Protein AF-A0A7S3MQ17-F1 (afdb_monomer_lite)

Organism: NCBI:txid182087

Structure (mmCIF, N/CA/C/O backbone):
data_AF-A0A7S3MQ17-F1
#
_entry.id   AF-A0A7S3MQ17-F1
#
loop_
_atom_site.group_PDB
_atom_site.id
_atom_site.type_symbol
_atom_site.label_atom_id
_atom_site.label_alt_id
_atom_site.label_comp_id
_atom_site.label_asym_id
_atom_site.label_entity_id
_atom_site.label_seq_id
_atom_site.pdbx_PDB_ins_code
_atom_site.Cartn_x
_atom_site.Cartn_y
_atom_site.Cartn_z
_atom_site.occupancy
_atom_site.B_iso_or_equiv
_atom_site.auth_seq_id
_atom_site.auth_comp_id
_atom_site.auth_asym_id
_atom_site.auth_atom_id
_atom_site.pdbx_PDB_model_num
ATOM 1 N N . PRO A 1 1 ? 19.040 19.936 10.606 1.00 37.69 1 PRO A N 1
ATOM 2 C CA . PRO A 1 1 ? 17.991 18.932 10.311 1.00 37.69 1 PRO A CA 1
ATOM 3 C C . PRO A 1 1 ? 18.574 17.509 10.312 1.00 37.69 1 PRO A C 1
ATOM 5 O O . PRO A 1 1 ? 19.22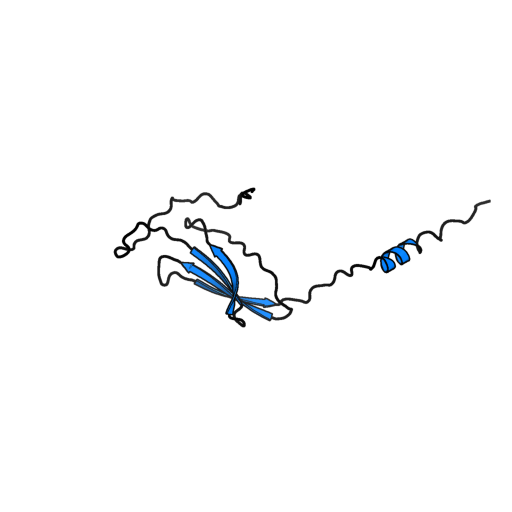6 17.112 9.352 1.00 37.69 1 PRO A O 1
ATOM 8 N N . GLN A 1 2 ? 18.400 16.768 11.409 1.00 34.66 2 GLN A N 1
ATOM 9 C CA . GLN A 1 2 ? 18.889 15.389 11.501 1.00 34.66 2 GLN A CA 1
ATOM 10 C C . GLN A 1 2 ? 18.046 14.471 10.609 1.00 34.66 2 GLN A C 1
ATOM 12 O O . GLN A 1 2 ? 16.851 14.296 10.842 1.00 34.66 2 GLN A O 1
ATOM 17 N N . ALA A 1 3 ? 18.677 13.865 9.604 1.00 41.00 3 ALA A N 1
ATOM 18 C CA . ALA A 1 3 ? 18.131 12.680 8.962 1.00 41.00 3 ALA A CA 1
ATOM 19 C C . ALA A 1 3 ? 18.281 11.519 9.955 1.00 41.00 3 ALA A C 1
ATOM 21 O O . ALA A 1 3 ? 19.375 10.988 10.124 1.00 41.00 3 ALA A O 1
ATOM 22 N N . GLY A 1 4 ? 17.201 11.182 10.664 1.00 36.59 4 GLY A N 1
ATOM 23 C CA . GLY A 1 4 ? 17.186 10.040 11.577 1.00 36.59 4 GLY A CA 1
ATOM 24 C C . GLY A 1 4 ? 17.415 8.751 10.794 1.00 36.59 4 GLY A C 1
ATOM 25 O O . GLY A 1 4 ? 16.555 8.344 10.013 1.00 36.59 4 GLY A O 1
ATOM 26 N N . GLU A 1 5 ? 18.584 8.141 10.973 1.00 39.69 5 GLU A N 1
ATOM 27 C CA . GLU A 1 5 ? 18.999 6.967 10.213 1.00 39.69 5 GLU A CA 1
ATOM 28 C C . GLU A 1 5 ? 18.105 5.766 10.555 1.00 39.69 5 GLU A C 1
ATOM 30 O O . GLU A 1 5 ? 18.069 5.282 11.686 1.00 39.69 5 GLU A O 1
ATOM 35 N N . LEU A 1 6 ? 17.337 5.285 9.574 1.00 45.34 6 LEU A N 1
ATOM 36 C CA . LEU A 1 6 ? 16.466 4.123 9.741 1.00 45.34 6 LEU A CA 1
ATOM 37 C C . LEU A 1 6 ? 17.293 2.841 9.572 1.00 45.34 6 LEU A C 1
ATOM 39 O O . LEU A 1 6 ? 17.287 2.226 8.504 1.00 45.34 6 LEU A O 1
ATOM 43 N N . VAL A 1 7 ? 17.982 2.437 10.647 1.00 42.00 7 VAL A N 1
ATOM 44 C CA . VAL A 1 7 ? 18.948 1.311 10.730 1.00 42.00 7 VAL A CA 1
ATOM 45 C C . VAL A 1 7 ? 18.313 -0.094 10.565 1.00 42.00 7 VAL A C 1
ATOM 47 O O . VAL A 1 7 ? 18.748 -1.077 11.158 1.00 42.00 7 VAL A O 1
ATOM 50 N N . PHE A 1 8 ? 17.256 -0.211 9.758 1.00 48.09 8 PHE A N 1
ATOM 51 C CA . PHE A 1 8 ? 16.539 -1.456 9.451 1.00 48.09 8 PHE A CA 1
ATOM 52 C C . PHE A 1 8 ? 16.312 -1.689 7.945 1.00 48.09 8 PHE A C 1
ATOM 54 O O . PHE A 1 8 ? 15.696 -2.688 7.572 1.00 48.09 8 PHE A O 1
ATOM 61 N N . ALA A 1 9 ? 16.829 -0.817 7.072 1.00 54.62 9 ALA A N 1
ATOM 62 C CA . ALA A 1 9 ? 16.907 -1.079 5.635 1.00 54.62 9 ALA A CA 1
ATOM 63 C C . ALA A 1 9 ? 17.986 -2.146 5.360 1.00 54.62 9 ALA A C 1
ATOM 65 O O . ALA A 1 9 ? 19.170 -1.835 5.224 1.00 54.62 9 ALA A O 1
ATOM 66 N N . ALA A 1 10 ? 17.588 -3.420 5.331 1.00 56.81 10 ALA A N 1
ATOM 67 C CA . ALA A 1 10 ? 18.499 -4.541 5.093 1.00 56.81 10 ALA A CA 1
ATOM 68 C C . ALA A 1 10 ? 19.275 -4.350 3.777 1.00 56.81 10 ALA A C 1
ATOM 70 O O . ALA A 1 10 ? 18.700 -3.929 2.776 1.00 56.81 10 ALA A O 1
ATOM 71 N N . LYS A 1 11 ? 20.581 -4.655 3.738 1.00 62.78 11 LYS A N 1
ATOM 72 C CA . LYS A 1 11 ? 21.356 -4.491 2.495 1.00 62.78 11 LYS A CA 1
ATOM 73 C C . LYS A 1 11 ? 20.713 -5.333 1.374 1.00 62.78 11 LYS A C 1
ATOM 75 O O . LYS A 1 11 ? 20.490 -6.528 1.591 1.00 62.78 11 LYS A O 1
ATOM 80 N N . PRO A 1 12 ? 20.426 -4.757 0.191 1.00 63.69 12 PRO A N 1
ATOM 81 C CA . PRO A 1 12 ? 19.759 -5.494 -0.869 1.00 63.69 12 PRO A CA 1
ATOM 82 C C . PRO A 1 12 ? 20.626 -6.663 -1.357 1.00 63.69 12 PRO A C 1
ATOM 84 O O . PRO A 1 12 ? 21.833 -6.530 -1.545 1.00 63.69 12 PRO A O 1
ATOM 87 N N . LEU A 1 13 ? 19.998 -7.829 -1.550 1.00 64.38 13 LEU A N 1
ATOM 88 C CA . LEU A 1 13 ? 20.671 -9.077 -1.953 1.00 64.38 13 LEU A CA 1
ATOM 89 C C . LEU A 1 13 ? 21.194 -9.062 -3.400 1.00 64.38 13 LEU A C 1
ATOM 91 O O . LEU A 1 13 ? 21.984 -9.926 -3.775 1.00 64.38 13 LEU A O 1
ATOM 95 N N . ARG A 1 14 ? 20.702 -8.124 -4.211 1.00 70.75 14 ARG A N 1
ATOM 96 C CA . ARG A 1 14 ? 21.108 -7.815 -5.585 1.00 70.75 14 ARG A CA 1
ATOM 97 C C . ARG A 1 14 ? 20.847 -6.335 -5.816 1.00 70.75 14 ARG A C 1
ATOM 99 O O . ARG A 1 14 ? 19.899 -5.801 -5.236 1.00 70.75 14 ARG A O 1
ATOM 106 N N . ASP A 1 15 ? 21.638 -5.708 -6.672 1.00 78.31 15 ASP A N 1
ATOM 107 C CA . ASP A 1 15 ? 21.380 -4.337 -7.100 1.00 78.31 15 ASP A CA 1
ATOM 108 C C . ASP A 1 15 ? 20.053 -4.251 -7.883 1.00 78.31 15 ASP A C 1
ATOM 110 O O . ASP A 1 15 ? 19.660 -5.231 -8.533 1.00 78.31 15 ASP A O 1
ATOM 114 N N . PRO A 1 16 ? 19.325 -3.120 -7.817 1.00 78.44 16 PRO A N 1
ATOM 115 C CA . PRO A 1 16 ? 18.106 -2.933 -8.595 1.00 78.44 16 PRO A CA 1
ATOM 116 C C . PRO A 1 16 ? 18.375 -3.084 -10.096 1.00 78.44 16 PRO A C 1
ATOM 118 O O . PRO A 1 16 ? 19.354 -2.556 -10.615 1.00 78.44 16 PRO A O 1
ATOM 121 N N . VAL A 1 17 ? 17.483 -3.776 -10.805 1.00 86.25 17 VAL A N 1
ATOM 122 C CA . VAL A 1 17 ? 17.538 -3.926 -12.268 1.00 86.25 17 VAL A CA 1
ATOM 123 C C . VAL A 1 17 ? 16.464 -3.026 -12.899 1.00 86.25 17 VAL A C 1
ATOM 125 O O . VAL A 1 17 ? 15.360 -2.951 -12.345 1.00 86.25 17 VAL A O 1
ATOM 128 N N . PRO A 1 18 ? 16.737 -2.355 -14.036 1.00 90.88 18 PRO A N 1
ATOM 129 C CA . PRO A 1 18 ? 15.725 -1.603 -14.770 1.00 90.88 18 PRO A CA 1
ATOM 130 C C . PRO A 1 18 ? 14.515 -2.453 -15.177 1.00 90.88 18 PRO A C 1
ATOM 132 O O . PRO A 1 18 ? 14.630 -3.646 -15.467 1.00 90.88 18 PRO A O 1
ATOM 135 N N . VAL A 1 19 ? 13.337 -1.832 -15.224 1.00 92.50 19 VAL A N 1
ATOM 136 C CA . VAL A 1 19 ? 12.084 -2.501 -15.596 1.00 92.50 19 VAL A CA 1
ATOM 137 C C . VAL A 1 19 ? 12.000 -2.721 -17.103 1.00 92.50 19 VAL A C 1
ATOM 139 O O . VAL A 1 19 ? 12.397 -1.867 -17.897 1.00 92.50 19 VAL A O 1
ATOM 142 N N . HIS A 1 20 ? 11.435 -3.854 -17.519 1.00 94.38 20 HIS A N 1
ATOM 143 C CA . HIS A 1 20 ? 11.270 -4.152 -18.937 1.00 94.38 20 HIS A CA 1
ATOM 144 C C . HIS A 1 20 ? 10.039 -3.427 -19.502 1.00 94.38 20 HIS A C 1
ATOM 146 O O . HIS A 1 20 ? 8.923 -3.942 -19.452 1.00 94.38 20 HIS A O 1
ATOM 152 N N . ALA A 1 21 ? 10.249 -2.222 -20.037 1.00 95.44 21 ALA A N 1
ATOM 153 C CA . ALA A 1 21 ? 9.200 -1.389 -20.627 1.00 95.44 21 ALA A CA 1
ATOM 154 C C . ALA A 1 21 ? 9.619 -0.817 -22.004 1.00 95.44 21 ALA A C 1
ATOM 156 O O . ALA A 1 21 ? 9.936 0.367 -22.093 1.00 95.44 21 ALA A O 1
ATOM 157 N N . PRO A 1 22 ? 9.600 -1.611 -23.098 1.00 95.81 22 PRO A N 1
ATOM 158 C CA . PRO A 1 22 ? 10.135 -1.209 -24.413 1.00 95.81 22 PRO A CA 1
ATOM 159 C C . PRO A 1 22 ? 9.511 0.039 -25.059 1.00 95.81 22 PRO A C 1
ATOM 161 O O . PRO A 1 22 ? 10.097 0.614 -25.970 1.00 95.81 22 PRO A O 1
ATOM 164 N N . HIS A 1 23 ? 8.324 0.456 -24.609 1.00 95.94 23 HIS A N 1
ATOM 165 C CA . HIS A 1 23 ? 7.630 1.658 -25.089 1.00 95.94 23 HIS A CA 1
ATOM 166 C C . HIS A 1 23 ? 7.802 2.879 -24.167 1.00 95.94 23 HIS A C 1
ATOM 168 O O . HIS A 1 23 ? 7.229 3.933 -24.440 1.00 95.94 23 HIS A O 1
ATOM 174 N N . PHE A 1 24 ? 8.561 2.757 -23.073 1.00 95.00 24 PHE A N 1
ATOM 175 C CA . PHE A 1 24 ? 8.872 3.865 -22.174 1.00 95.00 24 PHE A CA 1
ATOM 176 C C . PHE A 1 24 ? 10.275 4.415 -22.507 1.00 95.00 24 PHE A C 1
ATOM 178 O O . PHE A 1 24 ? 11.234 3.648 -22.496 1.00 95.00 24 PHE A O 1
ATOM 185 N N . PRO A 1 25 ? 10.431 5.716 -22.823 1.00 96.25 25 PRO A N 1
ATOM 186 C CA . PRO A 1 25 ? 11.649 6.243 -23.454 1.00 96.25 25 PRO A CA 1
ATOM 187 C C . PRO A 1 25 ? 12.826 6.496 -22.495 1.00 96.25 25 PRO A C 1
ATOM 189 O O . PRO A 1 25 ? 13.853 7.017 -22.924 1.00 96.25 25 PRO A O 1
ATOM 192 N N . PHE A 1 26 ? 12.690 6.167 -21.209 1.00 95.25 26 PHE A N 1
ATOM 193 C CA . PHE A 1 26 ? 13.699 6.430 -20.182 1.00 95.25 26 PHE A CA 1
ATOM 194 C C . PHE A 1 26 ? 13.977 5.181 -19.348 1.00 95.25 26 PHE A C 1
ATOM 196 O O . PHE A 1 26 ? 13.103 4.338 -19.153 1.00 95.25 26 PHE A O 1
ATOM 203 N N . GLU A 1 27 ? 15.182 5.090 -18.792 1.00 92.94 27 GLU A N 1
ATOM 204 C CA . GLU A 1 27 ? 15.490 4.082 -17.783 1.00 92.94 27 GLU A CA 1
ATOM 205 C C . GLU A 1 27 ? 14.591 4.272 -16.551 1.00 92.94 27 GLU A C 1
ATOM 207 O O . GLU A 1 27 ? 14.342 5.393 -16.096 1.00 92.94 27 GLU A O 1
ATOM 212 N N . ARG A 1 28 ? 14.067 3.168 -16.012 1.00 90.62 28 ARG A N 1
ATOM 213 C CA . ARG A 1 28 ? 13.145 3.191 -14.877 1.00 90.62 28 ARG A CA 1
ATOM 214 C C . ARG A 1 28 ? 13.362 1.980 -13.985 1.00 90.62 28 ARG A C 1
ATOM 216 O O . ARG A 1 28 ? 13.577 0.878 -14.473 1.00 90.62 28 ARG A O 1
ATOM 223 N N . TYR A 1 29 ? 13.236 2.189 -12.682 1.00 89.50 29 TYR A N 1
ATOM 224 C CA . TYR A 1 29 ? 13.371 1.156 -11.661 1.00 89.50 29 TYR A CA 1
ATOM 225 C C . TYR A 1 29 ? 12.016 0.834 -11.030 1.00 89.50 29 TYR A C 1
ATOM 227 O O . TYR A 1 29 ? 11.116 1.679 -10.993 1.00 89.50 29 TYR A O 1
ATOM 235 N N . GLU A 1 30 ? 11.856 -0.400 -10.554 1.00 88.44 30 GLU A N 1
ATOM 236 C CA . GLU A 1 30 ? 10.628 -0.814 -9.884 1.00 88.44 30 GLU A CA 1
ATOM 237 C C . GLU A 1 30 ? 10.521 -0.144 -8.508 1.00 88.44 30 GLU A C 1
ATOM 239 O O . GLU A 1 30 ? 11.450 -0.184 -7.704 1.00 88.44 30 GLU A O 1
ATOM 244 N N . GLN A 1 31 ? 9.365 0.454 -8.227 1.00 89.69 31 GLN A N 1
ATOM 245 C CA . GLN A 1 31 ? 9.064 1.066 -6.938 1.00 89.69 31 GLN A CA 1
ATOM 246 C C . GLN A 1 31 ? 7.688 0.600 -6.467 1.00 89.69 31 GLN A C 1
ATOM 248 O O . GLN A 1 31 ? 6.698 0.763 -7.191 1.00 89.69 31 GLN A O 1
ATOM 253 N N . TRP A 1 32 ? 7.642 0.090 -5.238 1.00 91.62 32 TRP A N 1
ATOM 254 C CA . TRP A 1 32 ? 6.435 -0.365 -4.556 1.00 91.62 32 TRP A CA 1
ATOM 255 C C . TRP A 1 32 ? 5.923 0.673 -3.550 1.00 91.62 32 TRP A C 1
ATOM 257 O O . TRP A 1 32 ? 6.695 1.460 -2.993 1.00 91.62 32 TRP A O 1
ATOM 267 N N . MET A 1 33 ? 4.612 0.683 -3.316 1.00 94.19 33 MET A N 1
ATOM 268 C CA . MET A 1 33 ? 3.946 1.548 -2.337 1.00 94.19 33 MET A CA 1
ATOM 269 C C . MET A 1 33 ? 2.909 0.745 -1.554 1.00 94.19 33 MET A C 1
ATOM 271 O O . MET A 1 33 ? 2.062 0.082 -2.150 1.00 94.19 33 MET A O 1
ATOM 275 N N . VAL A 1 34 ? 2.954 0.825 -0.225 1.00 95.31 34 VAL A N 1
ATOM 276 C CA . VAL A 1 34 ? 1.958 0.213 0.662 1.00 95.31 34 VAL A CA 1
ATOM 277 C C . VAL A 1 34 ? 0.987 1.285 1.140 1.00 95.31 34 VAL A C 1
ATOM 279 O O . VAL A 1 34 ? 1.402 2.285 1.733 1.00 95.31 34 VAL A O 1
ATOM 282 N N . LEU A 1 35 ? -0.302 1.068 0.884 1.00 96.88 35 LEU A N 1
ATOM 283 C CA . LEU A 1 35 ? -1.399 1.923 1.333 1.00 96.88 35 LEU A CA 1
ATOM 284 C C . LEU A 1 35 ? -2.189 1.218 2.437 1.00 96.88 35 LEU A C 1
ATOM 286 O O . LEU A 1 35 ? -2.464 0.022 2.343 1.00 96.88 35 LEU A O 1
ATOM 290 N N . LEU A 1 36 ? -2.625 1.979 3.435 1.00 97.00 36 LEU A N 1
ATOM 291 C CA . LEU A 1 36 ? -3.670 1.587 4.376 1.00 97.00 36 LEU A CA 1
ATOM 292 C C . LEU A 1 36 ? -4.863 2.522 4.163 1.00 97.00 36 LEU A C 1
ATOM 294 O O . LEU A 1 36 ? -4.727 3.728 4.362 1.00 97.00 36 LEU A O 1
ATOM 298 N N . VAL A 1 37 ? -6.016 1.984 3.769 1.00 97.06 37 VAL A N 1
ATOM 299 C CA . VAL A 1 37 ? -7.231 2.754 3.443 1.00 97.06 37 VAL A CA 1
ATOM 300 C C . VAL A 1 37 ? -8.395 2.257 4.294 1.00 97.06 37 VAL A C 1
ATOM 302 O O . VAL A 1 37 ? -8.597 1.053 4.427 1.00 97.06 37 VAL A O 1
ATOM 305 N N . GLU A 1 38 ? -9.178 3.159 4.880 1.00 96.00 38 GLU A N 1
ATOM 306 C CA . GLU A 1 38 ? -10.424 2.814 5.570 1.00 96.00 38 GLU A CA 1
ATOM 307 C C . GLU A 1 38 ? -11.550 2.604 4.547 1.00 96.00 38 GLU A C 1
ATOM 309 O O . GLU A 1 38 ? -11.941 3.524 3.831 1.00 96.00 38 GLU A O 1
ATOM 314 N N . VAL A 1 39 ? -12.116 1.395 4.506 1.00 96.31 39 VAL A N 1
ATOM 315 C CA . VAL A 1 39 ? -13.059 0.968 3.455 1.00 96.31 39 VAL A CA 1
ATOM 316 C C . VAL A 1 39 ? -14.388 1.730 3.513 1.00 96.31 39 VAL A C 1
ATOM 318 O O . VAL A 1 39 ? -14.994 1.982 2.477 1.00 96.31 39 VAL A O 1
ATOM 321 N N . LYS A 1 40 ? -14.857 2.115 4.709 1.00 93.81 40 LYS A N 1
ATOM 322 C CA . LYS A 1 40 ? -16.158 2.792 4.884 1.00 93.81 40 LYS A CA 1
ATOM 323 C C . LYS A 1 40 ? -16.132 4.264 4.458 1.00 93.81 40 LYS A C 1
ATOM 325 O O . LYS A 1 40 ? -17.138 4.771 3.975 1.00 93.81 40 LYS A O 1
ATOM 330 N N . SER A 1 41 ? -15.011 4.947 4.672 1.00 94.25 41 SER A N 1
ATOM 331 C CA . SER A 1 41 ? -14.829 6.373 4.364 1.00 94.25 41 SER A CA 1
ATOM 332 C C . SER A 1 41 ? -14.065 6.613 3.056 1.00 94.25 41 SER A C 1
ATOM 334 O O . SER A 1 41 ? -13.949 7.757 2.624 1.00 94.25 41 SER A O 1
ATOM 336 N N . ASN A 1 42 ? -13.523 5.548 2.448 1.00 94.50 42 ASN A N 1
ATOM 337 C CA . ASN A 1 42 ? -12.562 5.581 1.342 1.00 94.50 42 ASN A CA 1
ATOM 338 C C . ASN A 1 42 ? -11.349 6.498 1.615 1.00 94.50 42 ASN A C 1
ATOM 340 O O . ASN A 1 42 ? -10.798 7.128 0.712 1.00 94.50 42 ASN A O 1
ATOM 344 N N . LYS A 1 43 ? -10.952 6.616 2.888 1.00 94.38 43 LYS A N 1
ATOM 345 C CA . LYS A 1 43 ? -9.896 7.525 3.342 1.00 94.38 43 LYS A CA 1
ATOM 346 C C . LYS A 1 43 ? -8.546 6.818 3.368 1.00 94.38 43 LYS A C 1
ATOM 348 O O . LYS A 1 43 ? -8.415 5.779 4.008 1.00 94.38 43 LYS A O 1
ATOM 353 N N . LEU A 1 44 ? -7.514 7.431 2.787 1.00 95.56 44 LEU A N 1
ATOM 354 C CA . LEU A 1 44 ? -6.125 7.024 3.013 1.00 95.56 44 LEU A CA 1
ATOM 355 C C . LEU A 1 44 ? -5.718 7.329 4.469 1.00 95.56 44 LEU A C 1
ATOM 357 O O . LEU A 1 44 ? -5.772 8.474 4.921 1.00 95.56 44 LEU A O 1
ATOM 361 N N . VAL A 1 45 ? -5.342 6.287 5.207 1.00 95.31 45 VAL A N 1
ATOM 362 C CA . VAL A 1 45 ? -4.988 6.311 6.638 1.00 95.31 45 VAL A CA 1
ATOM 363 C C . VAL A 1 45 ? -3.474 6.244 6.842 1.00 95.31 45 VAL A C 1
ATOM 365 O O . VAL A 1 45 ? -2.956 6.837 7.784 1.00 95.31 45 VAL A O 1
ATOM 368 N N . GLY A 1 46 ? -2.760 5.550 5.953 1.00 94.50 46 GLY A N 1
ATOM 369 C CA . GLY A 1 46 ? -1.303 5.449 5.972 1.00 94.50 46 GLY A CA 1
ATOM 370 C C . GLY A 1 46 ? -0.731 5.162 4.585 1.00 94.50 46 GLY A C 1
ATOM 371 O O . GLY A 1 46 ? -1.386 4.542 3.750 1.00 94.50 46 GLY A O 1
ATOM 372 N N . TYR A 1 47 ? 0.497 5.618 4.352 1.00 94.81 47 TYR A N 1
ATOM 373 C CA . TYR A 1 47 ? 1.236 5.466 3.101 1.00 94.81 47 TYR A CA 1
ATOM 374 C C . TYR A 1 47 ? 2.715 5.235 3.411 1.00 94.81 47 TYR A C 1
ATOM 376 O O . TYR A 1 47 ? 3.286 5.964 4.222 1.00 94.81 47 TYR A O 1
ATOM 384 N N . GLN A 1 48 ? 3.341 4.270 2.738 1.00 93.69 48 GLN A N 1
ATOM 385 C CA . GLN A 1 48 ? 4.794 4.125 2.708 1.00 93.69 48 GLN A CA 1
ATOM 386 C C . GLN A 1 48 ? 5.254 3.730 1.303 1.00 93.69 48 GLN A C 1
ATOM 388 O O . GLN A 1 48 ? 4.860 2.690 0.776 1.00 93.69 48 GLN A O 1
ATOM 393 N N . LYS A 1 49 ? 6.136 4.540 0.712 1.00 91.19 49 LYS A N 1
ATOM 394 C CA . LYS A 1 49 ? 6.945 4.148 -0.451 1.00 91.19 49 LYS A CA 1
ATOM 395 C C . LYS A 1 49 ? 8.087 3.254 0.030 1.00 91.19 49 LYS A C 1
ATOM 397 O O . LYS A 1 49 ? 8.786 3.633 0.969 1.00 91.19 49 LYS A O 1
ATOM 402 N N . LEU A 1 50 ? 8.283 2.113 -0.621 1.00 87.56 50 LEU A N 1
ATOM 403 C CA . LEU A 1 50 ? 9.401 1.218 -0.321 1.00 87.56 50 LEU A CA 1
ATOM 404 C C . LEU A 1 50 ? 10.681 1.750 -0.974 1.00 87.56 50 LEU A C 1
ATOM 406 O O . LEU A 1 50 ? 10.628 2.365 -2.047 1.00 87.56 50 LEU A O 1
ATOM 410 N N . SER A 1 51 ? 11.821 1.543 -0.316 1.00 73.12 51 SER A N 1
ATOM 411 C CA . SER A 1 51 ? 13.133 1.969 -0.823 1.00 73.12 51 SER A CA 1
ATOM 412 C C . SER A 1 51 ? 13.902 0.836 -1.502 1.00 73.12 51 SER A C 1
ATOM 414 O O . SER A 1 51 ? 14.838 1.116 -2.250 1.00 73.12 51 SER A O 1
ATOM 416 N N . GLN A 1 52 ? 13.514 -0.423 -1.271 1.00 68.62 52 GLN A N 1
ATOM 417 C CA . GLN A 1 52 ? 14.225 -1.604 -1.755 1.00 68.62 52 GLN A CA 1
ATOM 418 C C . GLN A 1 52 ? 13.257 -2.628 -2.366 1.00 68.62 52 GLN A C 1
ATOM 420 O O . GLN A 1 52 ? 12.215 -2.948 -1.803 1.00 68.62 52 GLN A O 1
ATOM 425 N N . ASN A 1 53 ? 13.624 -3.202 -3.513 1.00 66.69 53 ASN A N 1
ATOM 426 C CA . ASN A 1 53 ? 12.862 -4.257 -4.197 1.00 66.69 53 ASN A CA 1
ATOM 427 C C . ASN A 1 53 ? 13.535 -5.646 -4.105 1.00 66.69 53 ASN A C 1
ATOM 429 O O . ASN A 1 53 ? 13.181 -6.568 -4.834 1.00 66.69 53 ASN A O 1
ATOM 433 N N . SER A 1 54 ? 14.525 -5.821 -3.223 1.00 65.06 54 SER A N 1
ATOM 434 C CA . SER A 1 54 ? 15.490 -6.927 -3.320 1.00 65.06 54 SER A CA 1
ATOM 435 C C . SER A 1 54 ? 15.011 -8.302 -2.836 1.00 65.06 54 SER A C 1
ATOM 437 O O . SER A 1 54 ? 15.544 -9.307 -3.306 1.00 65.06 54 SER A O 1
ATOM 439 N N . ARG A 1 55 ? 14.059 -8.371 -1.885 1.00 68.62 55 ARG A N 1
ATOM 440 C CA . ARG A 1 55 ? 13.206 -9.561 -1.630 1.00 68.62 55 ARG A CA 1
ATOM 441 C C . ARG A 1 55 ? 12.070 -9.298 -0.631 1.00 68.62 55 ARG A C 1
ATOM 443 O O . ARG A 1 55 ? 10.944 -9.713 -0.872 1.00 68.62 55 ARG A O 1
ATOM 450 N N . PHE A 1 56 ? 12.385 -8.720 0.529 1.00 77.12 56 PHE A N 1
ATOM 451 C CA . PHE A 1 56 ? 11.488 -8.669 1.690 1.00 77.12 56 PHE A CA 1
ATOM 452 C C . PHE A 1 56 ? 11.794 -7.428 2.535 1.00 77.12 56 PHE A C 1
ATOM 454 O O . PHE A 1 56 ? 12.916 -7.283 3.014 1.00 77.12 56 PHE A O 1
ATOM 461 N N . GLU A 1 57 ? 10.799 -6.563 2.735 1.00 79.25 57 GLU A N 1
ATOM 462 C CA . GLU A 1 57 ? 10.904 -5.330 3.525 1.00 79.25 57 GLU A CA 1
ATOM 463 C C . GLU A 1 57 ? 9.810 -5.330 4.610 1.00 79.25 57 GLU A C 1
ATOM 465 O O . GLU A 1 57 ? 8.638 -5.587 4.323 1.00 79.25 57 GLU A O 1
ATOM 470 N N . LYS A 1 58 ? 10.172 -5.068 5.877 1.00 85.75 58 LYS A N 1
ATOM 471 C CA . LYS A 1 58 ? 9.212 -5.041 6.997 1.00 85.75 58 LYS A CA 1
ATOM 472 C C . LYS A 1 58 ? 8.673 -3.626 7.213 1.00 85.75 58 LYS A C 1
ATOM 474 O O . LYS A 1 58 ? 9.183 -2.864 8.031 1.00 85.75 58 LYS A O 1
ATOM 479 N N . VAL A 1 59 ? 7.604 -3.312 6.493 1.00 87.75 59 VAL A N 1
ATOM 480 C CA . VAL A 1 59 ? 6.930 -2.007 6.518 1.00 87.75 59 VAL A CA 1
ATOM 481 C C . VAL A 1 59 ? 6.234 -1.757 7.863 1.00 87.75 59 VAL A C 1
ATOM 483 O O . VAL A 1 59 ? 5.526 -2.627 8.372 1.00 87.75 59 VAL A O 1
ATOM 486 N N . GLN A 1 60 ? 6.393 -0.556 8.430 1.00 91.25 60 GLN A N 1
ATOM 487 C CA . GLN A 1 60 ? 5.682 -0.114 9.637 1.00 91.25 60 GLN A CA 1
ATOM 488 C C . GLN A 1 60 ? 4.889 1.166 9.354 1.00 91.25 60 GLN A C 1
ATOM 490 O O . GLN A 1 60 ? 5.464 2.244 9.240 1.00 91.25 60 GLN A O 1
ATOM 495 N N . LEU A 1 61 ? 3.560 1.059 9.281 1.00 91.50 61 LEU A N 1
ATOM 496 C CA . LEU A 1 61 ? 2.667 2.214 9.166 1.00 91.50 61 LEU A CA 1
ATOM 497 C C . LEU A 1 61 ? 2.197 2.660 10.555 1.00 91.50 61 LEU A C 1
ATOM 499 O O . LEU A 1 61 ? 1.542 1.899 11.266 1.00 91.50 61 LEU A O 1
ATOM 503 N N . LYS A 1 62 ? 2.506 3.906 10.924 1.00 91.12 62 LYS A N 1
ATOM 504 C CA . LYS A 1 62 ? 1.996 4.565 12.135 1.00 91.12 62 LYS A CA 1
ATOM 505 C C . LYS A 1 62 ? 0.832 5.477 11.750 1.00 91.12 62 LYS A C 1
ATOM 507 O O . LYS A 1 62 ? 0.979 6.306 10.858 1.00 91.12 62 LYS A O 1
ATOM 512 N N . PHE A 1 63 ? -0.309 5.326 12.415 1.00 90.25 63 PHE A N 1
ATOM 513 C CA . PHE A 1 63 ? -1.512 6.127 12.184 1.00 90.25 63 PHE A CA 1
ATOM 514 C C . PHE A 1 63 ? -2.298 6.297 13.489 1.00 90.25 63 PHE A C 1
ATOM 516 O O . PHE A 1 63 ? -2.163 5.487 14.407 1.00 90.25 63 PHE A O 1
ATOM 523 N N . LEU A 1 64 ? -3.119 7.345 13.577 1.00 90.06 64 LEU A N 1
ATOM 524 C CA . LEU A 1 64 ? -4.009 7.545 14.720 1.00 90.06 64 LEU A CA 1
ATOM 525 C C . LEU A 1 64 ? -5.248 6.651 14.575 1.00 90.06 64 LEU A C 1
ATOM 527 O O . LEU A 1 64 ? -5.889 6.648 13.520 1.00 90.06 64 LEU A O 1
ATOM 531 N N . ALA A 1 65 ? -5.609 5.921 15.630 1.00 87.88 65 ALA A N 1
ATOM 532 C CA . ALA A 1 65 ? -6.862 5.176 15.658 1.00 87.88 65 ALA A CA 1
ATOM 533 C C . ALA A 1 65 ? -8.067 6.142 15.549 1.00 87.88 65 ALA A C 1
ATOM 535 O O . ALA A 1 65 ? -8.080 7.167 16.236 1.00 87.88 65 ALA A O 1
ATOM 536 N N . PRO A 1 66 ? -9.076 5.853 14.702 1.00 89.62 66 PRO A N 1
ATOM 537 C CA . PRO A 1 66 ? -10.347 6.576 14.713 1.00 89.62 66 PRO A CA 1
ATOM 538 C C . PRO A 1 66 ? -11.173 6.243 15.975 1.00 89.62 66 PRO A C 1
ATOM 540 O O . PRO A 1 66 ? -10.686 5.610 16.911 1.00 89.62 66 PRO A O 1
ATOM 543 N N . ARG A 1 67 ? -12.433 6.700 16.016 1.00 86.94 67 ARG A N 1
ATOM 544 C CA . ARG A 1 67 ? -13.370 6.431 17.124 1.00 86.94 67 ARG A CA 1
ATOM 545 C C . ARG A 1 67 ? -13.596 4.925 17.339 1.00 86.94 67 ARG A C 1
ATOM 547 O O . ARG A 1 67 ? -13.329 4.114 16.455 1.00 86.94 67 ARG A O 1
ATOM 554 N N . GLU A 1 68 ? -14.115 4.587 18.519 1.00 91.94 68 GLU A N 1
ATOM 555 C CA . GLU A 1 68 ? -14.460 3.216 18.909 1.00 91.94 68 GLU A CA 1
ATOM 556 C C . GLU A 1 68 ? -15.399 2.508 17.912 1.00 91.94 68 GLU A C 1
ATOM 558 O O . GLU A 1 68 ? -16.185 3.141 17.202 1.00 91.94 68 GLU A O 1
ATOM 563 N N . GLY A 1 69 ? -15.329 1.175 17.889 1.00 91.94 69 GLY A N 1
ATOM 564 C CA . GLY A 1 69 ? -16.143 0.312 17.033 1.00 91.94 69 GLY A CA 1
ATOM 565 C C . GLY A 1 69 ? -15.316 -0.598 16.122 1.00 91.94 69 GLY A C 1
ATOM 566 O O . GLY A 1 69 ? -14.094 -0.689 16.228 1.00 91.94 69 GLY A O 1
ATOM 567 N N . LEU A 1 70 ? -15.992 -1.318 15.224 1.00 93.88 70 LEU A N 1
ATOM 568 C CA . LEU A 1 70 ? -15.345 -2.212 14.262 1.00 93.88 70 LEU A CA 1
ATOM 569 C C . LEU A 1 70 ? -15.063 -1.473 12.950 1.00 93.88 70 LEU A C 1
ATOM 571 O O . LEU A 1 70 ? -15.988 -1.078 12.240 1.00 93.88 70 LEU A O 1
ATOM 575 N N . VAL A 1 71 ? -13.781 -1.333 12.614 1.00 95.19 71 VAL A N 1
ATOM 576 C CA . VAL A 1 71 ? -13.309 -0.665 11.395 1.00 95.19 71 VAL A CA 1
ATOM 577 C C . VAL A 1 71 ? -12.748 -1.698 10.418 1.00 95.19 71 VAL A C 1
ATOM 579 O O . VAL A 1 71 ? -12.085 -2.662 10.808 1.00 95.19 71 VAL A O 1
ATOM 582 N N . ALA A 1 72 ? -13.033 -1.507 9.130 1.00 96.44 72 ALA A N 1
ATOM 583 C CA . ALA A 1 72 ? -12.502 -2.319 8.043 1.00 96.44 72 ALA A CA 1
ATOM 584 C C . ALA A 1 72 ? -11.502 -1.497 7.221 1.00 96.44 72 ALA A C 1
ATOM 586 O O . ALA A 1 72 ? -11.838 -0.415 6.735 1.00 96.44 72 ALA A O 1
ATOM 587 N N . TYR A 1 73 ? -10.299 -2.036 7.047 1.00 96.75 73 TYR A N 1
ATOM 588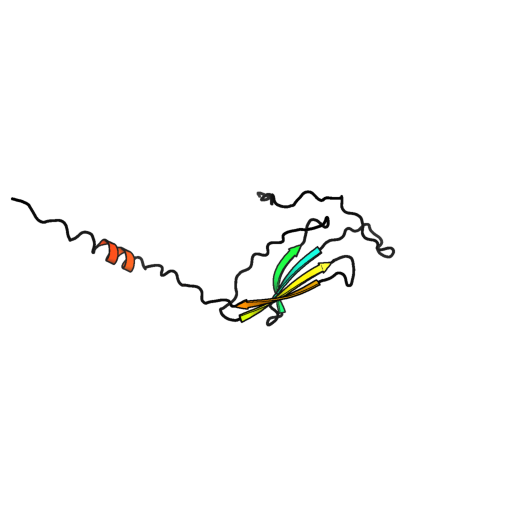 C CA . TYR A 1 73 ? -9.211 -1.442 6.283 1.00 96.75 73 TYR A CA 1
ATOM 589 C C . TYR A 1 73 ? -8.818 -2.331 5.096 1.00 96.75 73 TYR A C 1
ATOM 591 O O . TYR A 1 73 ? -8.760 -3.554 5.222 1.00 96.75 73 TYR A O 1
ATOM 599 N N . GLU A 1 74 ? -8.490 -1.722 3.962 1.00 97.69 74 GLU A N 1
ATOM 600 C CA . GLU A 1 74 ? -7.628 -2.326 2.946 1.00 97.69 74 GLU A CA 1
ATOM 601 C C . GLU A 1 74 ? -6.168 -2.073 3.341 1.00 97.69 74 GLU A C 1
ATOM 603 O O . GLU A 1 74 ? -5.787 -0.929 3.588 1.00 97.69 74 GLU A O 1
ATOM 608 N N . ILE A 1 75 ? -5.342 -3.119 3.314 1.00 97.12 75 ILE A N 1
ATOM 609 C CA . ILE A 1 75 ? -3.912 -2.980 3.029 1.00 97.12 75 ILE A CA 1
ATOM 610 C C . ILE A 1 75 ? -3.730 -3.270 1.540 1.00 97.12 75 ILE A C 1
ATOM 612 O O . ILE A 1 75 ? -4.023 -4.378 1.080 1.00 97.12 75 ILE A O 1
ATOM 616 N N . HIS A 1 76 ? -3.267 -2.276 0.790 1.00 97.19 76 HIS A N 1
ATOM 617 C CA . HIS A 1 76 ? -2.903 -2.423 -0.613 1.00 97.19 76 HIS A CA 1
ATOM 618 C C . HIS A 1 76 ? -1.378 -2.381 -0.744 1.00 97.19 76 HIS A C 1
ATOM 620 O O . HIS A 1 76 ? -0.708 -1.647 -0.019 1.00 97.19 76 HIS A O 1
ATOM 626 N N . CYS A 1 77 ? -0.829 -3.133 -1.690 1.00 95.50 77 CYS A N 1
ATOM 627 C CA . CYS A 1 77 ? 0.568 -3.062 -2.099 1.00 95.50 77 CYS A CA 1
ATOM 628 C C . CYS A 1 77 ? 0.597 -2.902 -3.619 1.00 95.50 77 CYS A C 1
ATOM 630 O O . CYS A 1 77 ? 0.153 -3.803 -4.334 1.00 95.50 77 CYS A O 1
ATOM 632 N N . LEU A 1 78 ? 1.045 -1.738 -4.089 1.00 95.44 78 LEU A N 1
ATOM 633 C CA . LEU A 1 78 ? 0.948 -1.305 -5.481 1.00 95.44 78 LEU A CA 1
ATOM 634 C C . LEU A 1 78 ? 2.332 -1.243 -6.133 1.00 95.44 78 LEU A C 1
ATOM 636 O O . LEU A 1 78 ? 3.251 -0.638 -5.569 1.00 95.44 78 LEU A O 1
ATOM 640 N N . CYS A 1 79 ? 2.466 -1.809 -7.331 1.00 93.31 79 CYS A N 1
ATOM 641 C CA . CYS A 1 79 ? 3.647 -1.651 -8.172 1.00 93.31 79 CYS A CA 1
ATOM 642 C C . CYS A 1 79 ? 3.465 -0.436 -9.087 1.00 93.31 79 CYS A C 1
ATOM 644 O O . CYS A 1 79 ? 2.470 -0.301 -9.792 1.00 93.31 79 CYS A O 1
ATOM 646 N N . SER A 1 80 ? 4.451 0.460 -9.127 1.00 91.81 80 SER A N 1
ATOM 647 C CA . SER A 1 80 ? 4.385 1.632 -10.014 1.00 91.81 80 SER A CA 1
ATOM 648 C C . SER A 1 80 ? 4.716 1.330 -11.486 1.00 91.81 80 SER A C 1
ATOM 650 O O . SER A 1 80 ? 4.505 2.198 -12.339 1.00 91.81 80 SER A O 1
ATOM 652 N N . ALA A 1 81 ? 5.279 0.156 -11.791 1.00 92.00 81 ALA A N 1
ATOM 653 C CA . ALA A 1 81 ? 5.872 -0.162 -13.094 1.00 92.00 81 ALA A CA 1
ATOM 654 C C . ALA A 1 81 ? 5.155 -1.271 -13.884 1.00 92.00 81 ALA A C 1
ATOM 656 O O . ALA A 1 81 ? 5.200 -1.241 -15.112 1.00 92.00 81 ALA A O 1
ATOM 657 N N . TYR A 1 82 ? 4.484 -2.211 -13.211 1.00 93.00 82 TYR A N 1
ATOM 658 C CA . TYR A 1 82 ? 3.847 -3.372 -13.837 1.00 93.00 82 TYR A CA 1
ATOM 659 C C . TYR A 1 82 ? 2.375 -3.495 -13.423 1.00 93.00 82 TYR A C 1
ATOM 661 O O . TYR A 1 82 ? 2.051 -3.501 -12.236 1.00 93.00 82 TYR A O 1
ATOM 669 N N . LEU A 1 83 ? 1.481 -3.635 -14.405 1.00 93.75 83 LEU A N 1
ATOM 670 C CA . LEU A 1 83 ? 0.047 -3.833 -14.172 1.00 93.75 83 LEU A CA 1
ATOM 671 C C . LEU A 1 83 ? -0.248 -5.280 -13.742 1.00 93.75 83 LEU A C 1
ATOM 673 O O . LEU A 1 83 ? 0.376 -6.220 -14.227 1.00 93.75 83 LEU A O 1
ATOM 677 N N . GLY A 1 84 ? -1.214 -5.469 -12.838 1.00 94.56 84 GLY A N 1
ATOM 678 C CA . GLY A 1 84 ? -1.621 -6.793 -12.332 1.00 94.56 84 GLY A CA 1
ATOM 679 C C . GLY A 1 84 ? -0.714 -7.387 -11.240 1.00 94.56 84 GLY A C 1
ATOM 680 O O . GLY A 1 84 ? -1.075 -8.378 -10.600 1.00 94.56 84 GLY A O 1
ATOM 681 N N . CYS A 1 85 ? 0.435 -6.764 -10.963 1.00 93.00 85 CYS A N 1
ATOM 682 C CA . CYS A 1 85 ? 1.320 -7.152 -9.864 1.00 93.00 85 CYS A CA 1
ATOM 683 C C . CYS A 1 85 ? 0.737 -6.812 -8.480 1.00 93.00 85 CYS A C 1
ATOM 685 O O . CYS A 1 85 ? 1.027 -7.523 -7.516 1.00 93.00 85 CYS A O 1
ATOM 687 N N . ASP A 1 86 ? -0.138 -5.808 -8.398 1.00 95.62 86 ASP A N 1
ATOM 688 C CA . ASP A 1 86 ? -0.747 -5.290 -7.167 1.00 95.62 86 ASP A CA 1
ATOM 689 C C . ASP A 1 86 ? -1.419 -6.361 -6.294 1.00 95.62 86 ASP A C 1
ATOM 691 O O . ASP A 1 86 ? -1.927 -7.380 -6.779 1.00 95.62 86 ASP A O 1
ATOM 695 N N . LYS A 1 87 ? -1.438 -6.130 -4.978 1.00 95.88 87 LYS A N 1
ATOM 696 C CA . LYS A 1 87 ? -2.052 -7.022 -3.984 1.00 95.88 87 LYS A CA 1
ATOM 697 C C . LYS A 1 87 ? -2.931 -6.234 -3.015 1.00 95.88 87 LYS A C 1
ATOM 699 O O . LYS A 1 87 ? -2.600 -5.119 -2.626 1.00 95.88 87 LYS A O 1
ATOM 704 N N . LYS A 1 88 ? -4.048 -6.843 -2.615 1.00 96.69 88 LYS A N 1
ATOM 705 C CA . LYS A 1 88 ? -5.087 -6.270 -1.750 1.00 96.69 88 LYS A CA 1
ATOM 706 C C . LYS A 1 88 ? -5.437 -7.268 -0.650 1.00 96.69 88 LYS A C 1
ATOM 708 O O . LYS A 1 88 ? -5.729 -8.424 -0.951 1.00 96.69 88 LYS A O 1
ATOM 713 N N . VAL A 1 89 ? -5.442 -6.821 0.603 1.00 97.56 89 VAL A N 1
ATOM 714 C CA . VAL A 1 89 ? -5.814 -7.623 1.779 1.00 97.56 89 VAL A CA 1
ATOM 715 C C . VAL A 1 89 ? -6.808 -6.838 2.631 1.00 97.56 89 VAL A C 1
ATOM 717 O O . VAL A 1 89 ? -6.572 -5.678 2.959 1.00 97.56 89 VAL A O 1
ATOM 720 N N . LEU A 1 90 ? -7.923 -7.469 3.005 1.00 97.44 90 LEU A N 1
ATOM 721 C CA . LEU A 1 90 ? -8.914 -6.886 3.909 1.00 97.44 90 LEU A CA 1
ATOM 722 C C . LEU A 1 90 ? -8.555 -7.210 5.366 1.00 97.44 90 LEU A C 1
ATOM 724 O O . LEU A 1 90 ? -8.479 -8.378 5.742 1.00 97.44 90 LEU A O 1
ATOM 728 N N . MET A 1 91 ? -8.408 -6.182 6.198 1.00 94.56 91 MET A N 1
ATOM 729 C CA . MET A 1 91 ? -8.164 -6.290 7.636 1.00 94.56 91 MET A CA 1
ATOM 730 C C . MET A 1 91 ? -9.329 -5.661 8.406 1.00 94.56 91 MET A C 1
ATOM 732 O O . MET A 1 91 ? -9.614 -4.476 8.253 1.00 94.56 91 MET A O 1
ATOM 736 N N . LYS A 1 92 ? -9.996 -6.430 9.272 1.00 95.44 92 LYS A N 1
ATOM 737 C CA . LYS A 1 92 ? -10.997 -5.903 10.216 1.00 95.44 92 LYS A CA 1
ATOM 738 C C . LYS A 1 92 ? -10.360 -5.757 11.595 1.00 95.44 92 LYS A C 1
ATOM 740 O O . LYS A 1 92 ? -9.672 -6.672 12.044 1.00 95.44 92 LYS A O 1
ATOM 745 N N . LYS A 1 93 ? -10.592 -4.633 12.273 1.00 93.62 93 LYS A N 1
ATOM 746 C CA . LYS A 1 93 ? -10.068 -4.372 13.619 1.00 93.62 93 LYS A CA 1
ATOM 747 C C . LYS A 1 93 ? -11.129 -3.701 14.487 1.00 93.62 93 LYS A C 1
ATOM 749 O O . LYS A 1 93 ? -11.690 -2.679 14.105 1.00 93.62 93 LYS A O 1
ATOM 754 N N . THR A 1 94 ? -11.377 -4.269 15.662 1.00 94.69 94 THR A N 1
ATOM 755 C CA . THR A 1 94 ? -12.154 -3.614 16.719 1.00 94.69 94 THR A CA 1
ATOM 756 C C . THR A 1 94 ? -11.260 -2.623 17.456 1.00 94.69 94 THR A C 1
ATOM 758 O O . THR A 1 94 ? -10.147 -2.970 17.861 1.00 94.69 94 THR A O 1
ATOM 761 N N . ILE A 1 95 ? -11.750 -1.397 17.605 1.00 93.06 95 ILE A N 1
ATOM 762 C CA . ILE A 1 95 ? -11.149 -0.318 18.381 1.00 93.06 95 ILE A CA 1
ATOM 763 C C . ILE A 1 95 ? -11.994 -0.166 19.641 1.00 93.06 95 ILE A C 1
ATOM 765 O O . ILE A 1 95 ? -13.183 0.147 19.568 1.00 93.06 95 ILE A O 1
ATOM 769 N N . ASN A 1 96 ? -11.381 -0.421 20.790 1.00 90.62 96 ASN A N 1
ATOM 770 C CA . ASN A 1 96 ? -12.030 -0.273 22.088 1.00 90.62 96 ASN A CA 1
ATOM 771 C C . ASN A 1 96 ? -12.066 1.209 22.493 1.00 90.62 96 ASN A C 1
ATOM 773 O O . ASN A 1 96 ? -11.321 2.028 21.948 1.00 90.62 96 ASN A O 1
ATOM 777 N N . LYS A 1 97 ? -12.882 1.549 23.497 1.00 86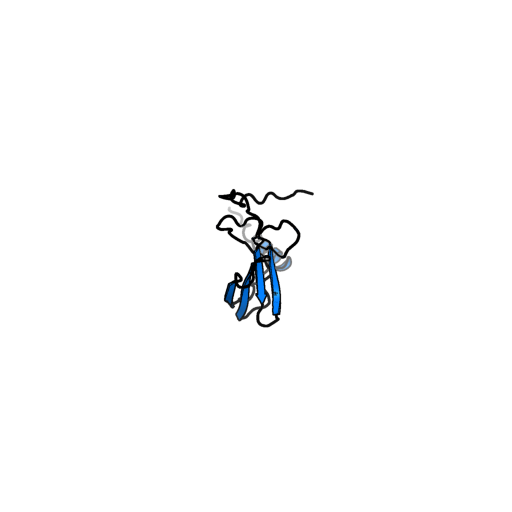.00 97 LYS A N 1
ATOM 778 C CA . LYS A 1 97 ? -12.782 2.852 24.164 1.00 86.00 97 LYS A CA 1
ATOM 779 C C . LYS A 1 97 ? -11.353 3.082 24.649 1.00 86.00 97 LYS A C 1
ATOM 781 O O . LYS A 1 97 ? -10.718 2.176 25.191 1.00 86.00 97 LYS A O 1
ATOM 786 N N . ARG A 1 98 ? -10.863 4.311 24.478 1.00 79.75 98 ARG A N 1
ATOM 787 C CA . ARG A 1 98 ? -9.663 4.777 25.174 1.00 79.75 98 ARG A CA 1
ATOM 788 C C . ARG A 1 98 ? -9.973 4.687 26.669 1.00 79.75 98 ARG A C 1
ATOM 790 O O . ARG A 1 98 ? -10.938 5.313 27.101 1.00 79.75 98 ARG A O 1
ATOM 797 N N . LYS A 1 99 ? -9.192 3.924 27.443 1.00 76.19 99 LYS A N 1
ATOM 798 C CA . LYS A 1 99 ? -9.174 4.128 28.896 1.00 76.19 99 LYS A CA 1
ATOM 799 C C . LYS A 1 99 ? -8.798 5.591 29.112 1.00 76.19 99 LYS A C 1
ATOM 801 O O . LYS A 1 99 ? -7.763 6.026 28.606 1.00 76.19 99 LYS A O 1
ATOM 806 N N . GLN A 1 100 ? -9.637 6.336 29.818 1.00 61.25 100 GLN A N 1
ATOM 807 C CA . GLN A 1 100 ? -9.111 7.466 30.561 1.00 61.25 100 GLN A CA 1
ATOM 808 C C . GLN A 1 100 ? -8.206 6.843 31.622 1.00 61.25 100 GLN A C 1
ATOM 810 O O . GLN A 1 100 ? -8.642 6.001 32.403 1.00 61.25 100 GLN A O 1
ATOM 815 N N . GLU A 1 101 ? -6.922 7.168 31.556 1.00 62.44 101 GLU A N 1
ATOM 816 C CA . GLU A 1 101 ? -6.168 7.312 32.789 1.00 62.44 101 GLU A CA 1
ATOM 817 C C . GLU A 1 101 ? -6.800 8.527 33.461 1.00 62.44 101 GLU A C 1
ATOM 819 O O . GLU A 1 101 ? -6.911 9.593 32.845 1.00 62.44 101 GLU A O 1
ATOM 824 N N . GLU A 1 102 ? -7.343 8.319 34.654 1.00 55.44 102 GLU A N 1
ATOM 825 C CA . GLU A 1 102 ? -7.875 9.394 35.474 1.00 55.44 102 GLU A CA 1
ATOM 826 C C . GLU A 1 102 ? -6.681 10.246 35.886 1.00 55.44 102 GLU A C 1
ATOM 828 O O . GLU A 1 102 ? -5.909 9.902 36.777 1.00 55.44 102 GLU A O 1
ATOM 833 N N . THR A 1 103 ? -6.485 11.350 35.166 1.00 55.06 103 THR A N 1
ATOM 834 C CA . THR A 1 103 ? -5.662 12.446 35.656 1.00 55.06 103 THR A CA 1
ATOM 835 C C . THR A 1 103 ? -6.390 13.002 36.868 1.00 55.06 103 THR A C 1
ATOM 837 O O . THR A 1 103 ? -7.235 13.885 36.689 1.00 55.06 103 THR A O 1
ATOM 840 N N . LYS A 1 104 ? -6.092 12.456 38.061 1.00 57.31 104 LYS A N 1
ATOM 841 C CA . LYS A 1 104 ? -6.443 13.080 39.340 1.00 57.31 104 LYS A CA 1
ATOM 842 C C . LYS A 1 104 ? -6.175 14.574 39.189 1.00 57.31 104 LYS A C 1
ATOM 844 O O . LYS A 1 104 ? -5.089 14.980 38.755 1.00 57.31 104 LYS A O 1
ATOM 849 N N . SER A 1 105 ? -7.199 15.380 39.421 1.00 57.06 105 SER A N 1
ATOM 850 C CA . SER A 1 105 ? -7.055 16.828 39.442 1.00 57.06 105 SER A CA 1
ATOM 851 C C . SER A 1 105 ? -6.057 17.216 40.532 1.00 57.06 105 SER A C 1
ATOM 853 O O . SER A 1 105 ? -5.811 16.457 41.461 1.00 57.06 105 SER A O 1
ATOM 855 N N . ALA A 1 106 ? -5.484 18.417 40.451 1.00 62.31 106 ALA A N 1
ATOM 856 C CA . ALA A 1 106 ? -4.570 18.880 41.496 1.00 62.31 106 ALA A CA 1
ATOM 857 C C . ALA A 1 106 ? -5.236 18.959 42.891 1.00 62.31 106 ALA A C 1
ATOM 859 O O . ALA A 1 106 ? -4.522 18.955 43.884 1.00 62.31 106 ALA A O 1
ATOM 860 N N . ALA A 1 107 ? -6.576 18.990 42.961 1.00 61.69 107 ALA A N 1
ATOM 861 C CA . ALA A 1 107 ? -7.334 18.852 44.204 1.00 61.69 107 ALA A CA 1
ATOM 862 C C . ALA A 1 107 ? -7.350 17.394 44.698 1.00 61.69 107 ALA A C 1
ATOM 864 O O . ALA A 1 107 ? -6.914 17.143 45.806 1.00 61.69 107 ALA A O 1
ATOM 865 N N . GLU A 1 108 ? -7.696 16.422 43.843 1.00 57.78 108 GLU A N 1
ATOM 866 C CA . GLU A 1 108 ? -7.662 14.975 44.161 1.00 57.78 108 GLU A CA 1
ATOM 867 C C . GLU A 1 108 ? -6.240 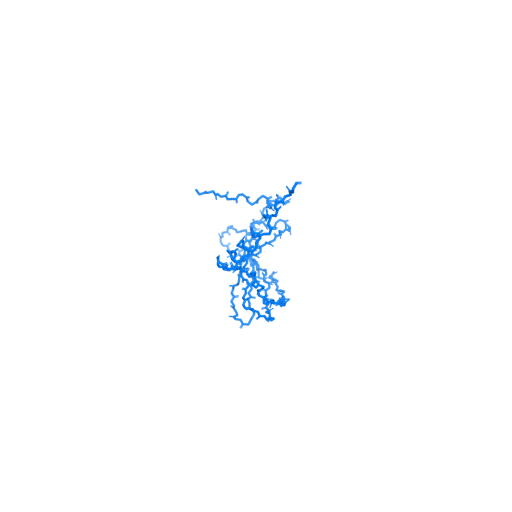14.414 44.392 1.00 57.78 108 GLU A C 1
ATOM 869 O O . GLU A 1 108 ? -6.079 13.211 44.585 1.00 57.78 108 GLU A O 1
ATOM 874 N N . ILE A 1 109 ? -5.201 15.251 44.296 1.00 61.50 109 ILE A N 1
ATOM 875 C CA . ILE A 1 109 ? -3.828 14.941 44.718 1.00 61.50 109 ILE A CA 1
ATOM 876 C C . ILE A 1 109 ? -3.531 15.620 46.060 1.00 61.50 109 ILE A C 1
ATOM 878 O O . ILE A 1 109 ? -2.950 14.975 46.911 1.00 61.50 109 ILE A O 1
ATOM 882 N N . ALA A 1 110 ? -3.957 16.871 46.271 1.00 64.75 110 ALA A N 1
ATOM 883 C CA . ALA A 1 110 ? -3.783 17.567 47.549 1.00 64.75 110 ALA A CA 1
ATOM 884 C C . ALA A 1 110 ? -4.640 16.965 48.681 1.00 64.75 110 ALA A C 1
ATOM 886 O O . ALA A 1 110 ? -4.151 16.806 49.787 1.00 64.75 110 ALA A O 1
ATOM 887 N N . GLU A 1 111 ? -5.880 16.557 48.392 1.00 61.84 111 GLU A N 1
ATOM 888 C CA . GLU A 1 111 ? -6.760 15.859 49.348 1.00 61.84 111 GLU A CA 1
ATOM 889 C C . GLU A 1 111 ? -6.257 14.434 49.685 1.00 61.84 111 GLU A C 1
ATOM 891 O O . GLU A 1 111 ? -6.686 13.862 50.675 1.00 61.84 111 GLU A O 1
ATOM 896 N N . ASP A 1 112 ? -5.337 13.877 48.884 1.00 58.47 112 ASP A N 1
ATOM 897 C CA . ASP A 1 112 ? -4.620 12.609 49.141 1.00 58.47 112 ASP A CA 1
ATOM 898 C C . ASP A 1 112 ? -3.350 12.832 50.002 1.00 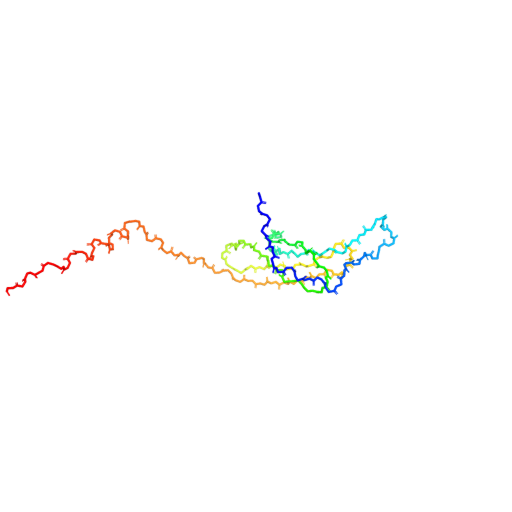58.47 112 ASP A C 1
ATOM 900 O O . ASP A 1 112 ? -2.829 11.878 50.566 1.00 58.47 112 ASP A O 1
ATOM 904 N N . ASP A 1 113 ? -2.833 14.070 50.044 1.00 57.09 113 ASP A N 1
ATOM 905 C CA . ASP A 1 113 ? -1.559 14.491 50.666 1.00 57.09 113 ASP A CA 1
ATOM 906 C C . ASP A 1 113 ? -1.824 15.046 52.087 1.00 57.09 113 ASP A C 1
ATOM 908 O O . ASP A 1 113 ? -1.109 14.709 53.025 1.00 57.09 113 ASP A O 1
ATOM 912 N N . ASP A 1 114 ? -2.908 15.824 52.267 1.00 51.88 114 ASP A N 1
ATOM 913 C CA . ASP A 1 114 ? -3.378 16.331 53.575 1.00 51.88 114 ASP A CA 1
ATOM 914 C C . ASP A 1 114 ? -3.934 15.210 54.496 1.00 51.88 114 ASP A C 1
ATOM 916 O O . ASP A 1 114 ? -3.969 15.397 55.710 1.00 51.88 114 ASP A O 1
ATOM 920 N N . GLU A 1 115 ? -4.375 14.052 53.969 1.00 54.03 115 GLU A N 1
ATOM 921 C CA . GLU A 1 115 ? -4.878 12.926 54.794 1.00 54.03 115 GLU A CA 1
ATOM 922 C C . GLU A 1 115 ? -3.765 12.002 55.349 1.00 54.03 115 GLU A C 1
ATOM 924 O O . GLU A 1 115 ? -4.029 11.280 56.310 1.00 54.03 115 GLU A O 1
ATOM 929 N N . GLU A 1 116 ? -2.533 12.008 54.809 1.00 50.97 116 GLU A N 1
ATOM 930 C CA . GLU A 1 116 ? -1.430 11.156 55.320 1.00 50.97 116 GLU A CA 1
ATOM 931 C C . GLU A 1 116 ? -0.594 11.812 56.451 1.00 50.97 116 GLU A C 1
ATOM 933 O O . GLU A 1 116 ? 0.131 11.098 57.144 1.00 50.97 116 GLU A O 1
ATOM 938 N N . ASP A 1 117 ? -0.702 13.130 56.685 1.00 47.53 117 ASP A N 1
ATOM 939 C CA . ASP A 1 117 ? 0.189 13.895 57.594 1.00 47.53 117 ASP A CA 1
ATOM 940 C C . ASP A 1 117 ? -0.400 14.160 59.015 1.00 47.53 117 ASP A C 1
ATOM 942 O O . ASP A 1 117 ? 0.284 14.740 59.859 1.00 47.53 117 ASP A O 1
ATOM 946 N N . GLU A 1 118 ? -1.643 13.739 59.328 1.00 48.81 118 GLU A N 1
ATOM 947 C CA . GLU A 1 118 ? -2.293 13.958 60.653 1.00 48.81 118 GLU A CA 1
ATOM 948 C C . GLU A 1 118 ? -2.152 12.796 61.682 1.00 48.81 118 GLU A C 1
ATOM 950 O O . GLU A 1 118 ? -2.579 12.962 62.826 1.00 48.81 118 GLU A O 1
ATOM 955 N N . GLU A 1 119 ? -1.567 11.630 61.355 1.00 48.62 119 GLU A N 1
ATOM 956 C CA . GLU A 1 119 ? -1.608 10.438 62.248 1.00 48.62 119 GLU A CA 1
ATOM 957 C C . GLU A 1 119 ? -0.457 10.270 63.285 1.00 48.62 119 GLU A C 1
ATOM 959 O O . GLU A 1 119 ? -0.572 9.382 64.131 1.00 48.62 119 GLU A O 1
ATOM 964 N N . ASP A 1 120 ? 0.627 11.070 63.288 1.00 45.03 120 ASP A N 1
ATOM 965 C CA . ASP A 1 120 ? 1.887 10.730 64.018 1.00 45.03 120 ASP A CA 1
ATOM 966 C C . ASP A 1 120 ? 2.370 11.749 65.097 1.00 45.03 120 ASP A C 1
ATOM 968 O O . ASP A 1 120 ? 3.569 11.989 65.252 1.00 45.03 120 ASP A O 1
ATOM 972 N N . GLU A 1 121 ? 1.459 12.335 65.896 1.00 50.19 121 GLU A N 1
ATOM 973 C CA . GLU A 1 121 ? 1.790 13.029 67.170 1.00 50.19 121 GLU A CA 1
ATOM 974 C C . GLU A 1 121 ? 1.044 12.433 68.394 1.00 50.19 121 GLU A C 1
ATOM 976 O O . GLU A 1 121 ? 0.064 12.996 68.886 1.00 50.19 121 GLU A O 1
ATOM 981 N N . GLU A 1 122 ? 1.546 11.326 68.963 1.00 48.16 122 GLU A N 1
ATOM 982 C CA . GLU A 1 122 ? 1.194 10.879 70.329 1.00 48.16 122 GLU A CA 1
ATOM 983 C C . GLU A 1 122 ? 2.472 10.705 71.188 1.00 48.16 122 GLU A C 1
ATOM 985 O O . GLU A 1 122 ? 3.331 9.869 70.899 1.00 48.16 122 GLU A O 1
ATOM 990 N N . GLU A 1 123 ? 2.643 11.533 72.233 1.00 49.06 123 GLU A N 1
ATOM 991 C CA . GLU A 1 123 ? 3.849 11.542 73.089 1.00 49.06 123 GLU A CA 1
ATOM 992 C C . GLU A 1 123 ? 3.975 10.274 73.970 1.00 49.06 123 GLU A C 1
ATOM 994 O O . GLU A 1 123 ? 3.031 9.935 74.690 1.00 49.06 123 GLU A O 1
ATOM 999 N N . PRO A 1 124 ? 5.153 9.617 74.028 1.00 51.69 124 PRO A N 1
ATOM 1000 C CA . PRO A 1 124 ? 5.443 8.578 75.020 1.00 51.69 124 PRO A CA 1
ATOM 1001 C C . PRO A 1 124 ? 6.028 9.145 76.335 1.00 51.69 124 PRO A C 1
ATOM 1003 O O . PRO A 1 124 ? 6.992 9.913 76.306 1.00 51.69 124 PRO A O 1
ATOM 1006 N N . GLU A 1 125 ? 5.483 8.703 77.482 1.00 47.03 125 GLU A N 1
ATOM 1007 C CA . GLU A 1 125 ? 5.973 8.988 78.857 1.00 47.03 125 GLU A CA 1
ATOM 1008 C C . GLU A 1 125 ? 7.320 8.315 79.220 1.00 47.03 125 GLU A C 1
ATOM 1010 O O . GLU A 1 125 ? 7.549 7.148 78.816 1.00 47.03 125 GLU A O 1
#

Radius of gyration: 27.08 Å; chains: 1; bounding box: 38×28×104 Å

pLDDT: mean 78.74, std 19.24, range [34.66, 97.69]

Foldseek 3Di:
DDPPDPVQPPDAPDDFDFDPDPPDPDTHTKKKKKWKAFPVVRHTFFIDIDPDPRPDDDDDTDGDDDDFDKTKIWTKMDIPRDPPPIDIDIDIDGDHDDDPPPPQDPVSVVVVVVVVPPDPDDDDD

Secondary structure (DSSP, 8-state):
------TT-PPPSS---B---TT-SS--B--EEEEEEETTTTEEEEEEE-S--SS-----------SSEEEEEEEEEEESSSTT--EEEEEEEEEPPPPPP----SHHHHHHHTTTSSS------

Sequence (125 aa):
PQAGELVFAAKPLRDPVPVHAPHFPFERYEQWMVLLVEVKSNKLVGYQKLSQNSRFEKVQLKFLAPREGLVAYEIHCLCSAYLGCDKKVLMKKTINKRKQEETKSAAEIAEDDDEEDEEDEEEPE

InterPro domains:
  IPR004179 Sec63 domain [PF02889] (22-89)
  IPR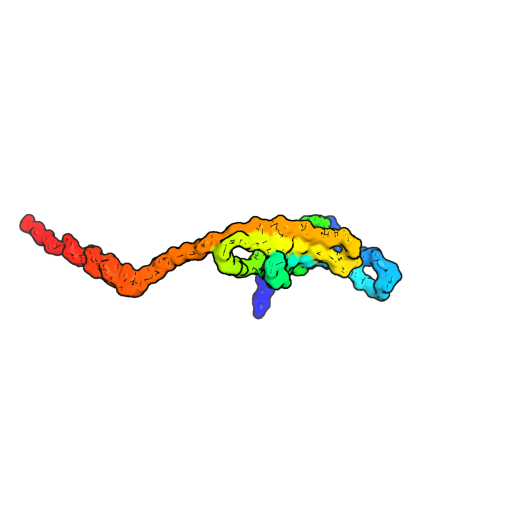014756 Immunoglobulin E-set [SSF81296] (16-91)
  IPR035892 C2 domain superfamily [G3DSA:2.60.40.150] (7-105)